Protein AF-A0A923NIW8-F1 (afdb_monomer_lite)

Sequence (112 aa):
MLTGETGAEGVELQKSNIAMIGPTGSGKTYIAQSMAKLFNSNGIAYCSFCGKASTEVKKLIAGPGVYICNECVALAQDIINEDLQQDALERTLTLKTPREIVDNLKLNSIKR

pLDDT: mean 75.16, std 18.27, range [29.98, 97.31]

Foldseek 3Di:
DDDDDDDDPDPPPDPDPDDDDDDPPPCPVVVVVVVVVVVVVPPWDAAPPPRDTCVRAPDWDDDDVHIHGPVRVVVVVVVVVVVVVVVVVVVVPPPDDPVRVVVVVVVVVVVD

Structure (mmCIF, N/CA/C/O backbone):
data_AF-A0A923NIW8-F1
#
_entry.id   AF-A0A923NIW8-F1
#
loop_
_atom_site.group_PDB
_atom_site.id
_atom_site.type_symbol
_atom_site.label_atom_id
_atom_site.label_alt_id
_atom_site.label_comp_id
_atom_site.label_asym_id
_atom_site.label_entity_id
_atom_site.label_seq_id
_atom_site.pdbx_PDB_ins_code
_atom_site.Cartn_x
_atom_site.Cartn_y
_atom_site.Cartn_z
_atom_site.occupancy
_atom_site.B_iso_or_equiv
_atom_site.auth_seq_id
_atom_site.auth_comp_id
_atom_site.auth_asym_id
_atom_site.auth_atom_id
_atom_site.pdbx_PDB_model_num
ATOM 1 N N . MET A 1 1 ? 31.095 -15.740 1.260 1.00 36.88 1 MET A N 1
ATOM 2 C CA . MET A 1 1 ? 30.958 -16.446 -0.035 1.00 36.88 1 MET A CA 1
ATOM 3 C C . MET A 1 1 ? 29.505 -16.884 -0.145 1.00 36.88 1 MET A C 1
ATOM 5 O O . MET A 1 1 ? 29.085 -17.570 0.772 1.00 36.88 1 MET A O 1
ATOM 9 N N . LEU A 1 2 ? 28.666 -16.517 -1.117 1.00 40.59 2 LEU A N 1
ATOM 10 C CA . LEU A 1 2 ? 28.680 -15.557 -2.250 1.00 40.59 2 LEU A CA 1
ATOM 11 C C . LEU A 1 2 ? 27.215 -15.030 -2.365 1.00 40.59 2 LEU A C 1
ATOM 13 O O . LEU A 1 2 ? 26.341 -15.645 -1.762 1.00 40.59 2 LEU A O 1
ATOM 17 N N . THR A 1 3 ? 26.809 -13.976 -3.078 1.00 37.16 3 THR A N 1
ATOM 18 C CA . THR A 1 3 ? 27.409 -12.940 -3.961 1.00 37.16 3 THR A CA 1
ATOM 19 C C . THR A 1 3 ? 27.036 -11.541 -3.391 1.00 37.16 3 THR A C 1
ATOM 21 O O . THR A 1 3 ? 26.492 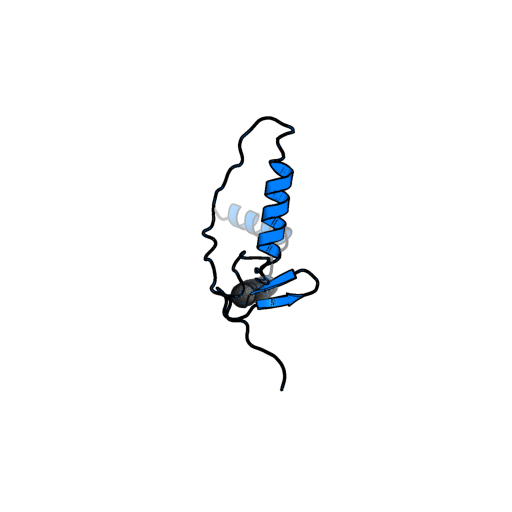-11.484 -2.293 1.00 37.16 3 THR A O 1
ATOM 24 N N . GLY A 1 4 ? 27.250 -10.366 -3.999 1.00 29.98 4 GLY A N 1
ATOM 25 C CA . GLY A 1 4 ? 27.984 -9.916 -5.194 1.00 29.98 4 GLY A CA 1
ATOM 26 C C . GLY A 1 4 ? 27.686 -8.427 -5.433 1.00 29.98 4 GLY A C 1
ATOM 27 O O . GLY A 1 4 ? 26.589 -7.968 -5.121 1.00 29.98 4 GLY A O 1
ATOM 28 N N . GLU A 1 5 ? 28.653 -7.666 -5.936 1.00 49.62 5 GLU A N 1
ATOM 29 C CA . GLU A 1 5 ? 28.509 -6.222 -6.145 1.00 49.62 5 GLU A CA 1
ATOM 30 C C . GLU A 1 5 ? 27.699 -5.908 -7.409 1.00 49.62 5 GLU A C 1
ATOM 32 O O . GLU A 1 5 ? 28.040 -6.367 -8.496 1.00 49.62 5 GLU A O 1
ATOM 37 N N . THR A 1 6 ? 26.706 -5.028 -7.291 1.00 34.25 6 THR A N 1
ATOM 38 C CA . THR A 1 6 ? 26.289 -4.154 -8.396 1.00 34.25 6 THR A CA 1
ATOM 39 C C . THR A 1 6 ? 26.011 -2.767 -7.843 1.00 34.25 6 THR A C 1
ATOM 41 O O . THR A 1 6 ? 24.895 -2.461 -7.423 1.00 34.25 6 THR A O 1
ATOM 44 N N . GLY A 1 7 ? 27.039 -1.919 -7.857 1.00 40.56 7 GLY A N 1
ATOM 45 C CA . GLY A 1 7 ? 26.817 -0.482 -7.893 1.00 40.56 7 GLY A CA 1
ATOM 46 C C . GLY A 1 7 ? 26.156 -0.143 -9.225 1.00 40.56 7 GLY A C 1
ATOM 47 O O . GLY A 1 7 ? 26.785 -0.260 -10.273 1.00 40.56 7 GLY A O 1
ATOM 48 N N . ALA A 1 8 ? 24.887 0.240 -9.181 1.00 34.00 8 ALA A N 1
ATOM 49 C CA . ALA A 1 8 ? 24.206 0.903 -10.279 1.00 34.00 8 ALA A CA 1
ATOM 50 C C . ALA A 1 8 ? 23.847 2.297 -9.773 1.00 34.00 8 ALA A C 1
ATOM 52 O O . ALA A 1 8 ? 23.115 2.421 -8.789 1.00 34.00 8 ALA A O 1
ATOM 53 N N . GLU A 1 9 ? 24.409 3.334 -10.395 1.00 35.19 9 GLU A N 1
ATOM 54 C CA . GLU A 1 9 ? 24.086 4.712 -10.038 1.00 35.19 9 GLU A CA 1
ATOM 55 C C . GLU A 1 9 ? 22.584 4.933 -10.217 1.00 35.19 9 GLU A C 1
ATOM 57 O O . GLU A 1 9 ? 22.029 4.762 -11.306 1.00 35.19 9 GLU A O 1
ATOM 62 N N . GLY A 1 10 ? 21.914 5.261 -9.114 1.00 36.75 10 GLY A N 1
ATOM 63 C CA . GLY A 1 10 ? 20.484 5.498 -9.116 1.00 36.75 10 GLY A CA 1
ATOM 64 C C . GLY A 1 10 ? 20.178 6.764 -9.899 1.00 36.75 10 GLY A C 1
ATOM 65 O O . GLY A 1 10 ? 20.340 7.864 -9.379 1.00 36.75 10 GLY A O 1
ATOM 66 N N . VAL A 1 11 ? 19.672 6.614 -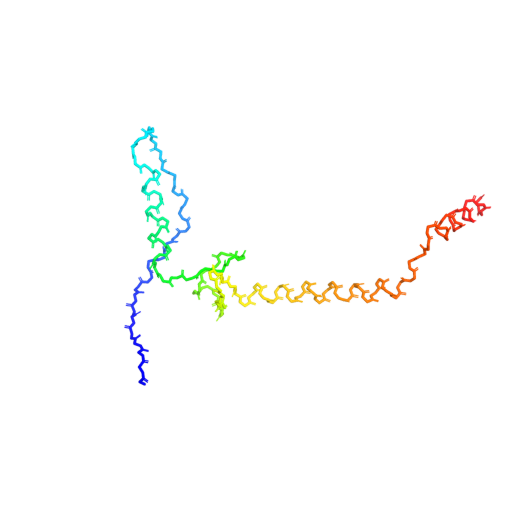11.124 1.00 42.88 11 VAL A N 1
ATOM 67 C CA . VAL A 1 11 ? 18.922 7.692 -11.767 1.00 42.88 11 VAL A CA 1
ATOM 68 C C . VAL A 1 11 ? 17.689 7.930 -10.901 1.00 42.88 11 VAL A C 1
ATOM 70 O O . VAL A 1 11 ? 16.738 7.145 -10.937 1.00 42.88 11 VAL A O 1
ATOM 73 N N . GLU A 1 12 ? 17.720 8.997 -10.101 1.00 47.38 12 GLU A N 1
ATOM 74 C CA . GLU A 1 12 ? 16.553 9.494 -9.379 1.00 47.38 12 GLU A CA 1
ATOM 75 C C . GLU A 1 12 ? 15.466 9.851 -10.392 1.00 47.38 12 GLU A C 1
ATOM 77 O O . GLU A 1 12 ? 15.421 10.939 -10.971 1.00 47.38 12 GLU A O 1
ATOM 82 N N . LEU A 1 13 ? 14.562 8.900 -10.602 1.00 50.28 13 LEU A N 1
ATOM 83 C CA . LEU A 1 13 ? 13.338 9.104 -11.346 1.00 50.28 13 LEU A CA 1
ATOM 84 C C . LEU A 1 13 ? 12.406 9.958 -10.491 1.00 50.28 13 LEU A C 1
ATOM 86 O O . LEU A 1 13 ? 11.526 9.462 -9.787 1.00 50.28 13 LEU A O 1
ATOM 90 N N . GLN A 1 14 ? 12.641 11.270 -10.575 1.00 48.34 14 GLN A N 1
ATOM 91 C CA . GLN A 1 14 ? 11.729 12.333 -10.167 1.00 48.34 14 GLN A CA 1
ATOM 92 C C . GLN A 1 14 ? 10.288 11.903 -10.468 1.00 48.34 14 GLN A C 1
ATOM 94 O O . GLN A 1 14 ? 10.022 11.403 -11.566 1.00 48.34 14 GLN A O 1
ATOM 99 N N . LYS A 1 15 ? 9.356 12.100 -9.522 1.00 59.59 15 LYS A N 1
ATOM 100 C CA . LYS A 1 15 ? 7.923 11.789 -9.698 1.00 59.59 15 LYS A CA 1
ATOM 101 C C . LYS A 1 15 ? 7.355 12.605 -10.864 1.00 59.59 15 LYS A C 1
ATOM 103 O O . LYS A 1 15 ? 6.888 13.728 -10.698 1.00 59.59 15 LYS A O 1
ATOM 108 N N . SER A 1 16 ? 7.461 12.043 -12.062 1.00 59.22 16 SER A N 1
ATOM 109 C CA . SER A 1 16 ? 7.311 12.779 -13.308 1.00 59.22 16 SER A CA 1
ATOM 110 C C . SER A 1 16 ? 5.868 12.695 -13.772 1.00 59.22 16 SER A C 1
ATOM 112 O O . SER A 1 16 ? 5.429 11.662 -14.275 1.00 59.22 16 SER A O 1
ATOM 114 N N . ASN A 1 17 ? 5.135 13.800 -13.631 1.00 64.75 17 ASN A N 1
ATOM 115 C CA . ASN A 1 17 ? 3.762 13.936 -14.121 1.00 64.75 17 ASN A CA 1
ATOM 116 C C . ASN A 1 17 ? 3.738 14.080 -15.658 1.00 64.75 17 ASN A C 1
ATOM 118 O O . ASN A 1 17 ? 3.382 15.125 -16.200 1.00 64.75 17 ASN A O 1
ATOM 122 N N . ILE A 1 18 ? 4.169 13.035 -16.369 1.00 77.06 18 ILE A N 1
ATOM 123 C CA . ILE A 1 18 ? 4.268 12.997 -17.831 1.00 77.06 18 ILE A CA 1
ATOM 124 C C . ILE A 1 18 ? 2.917 12.588 -18.424 1.00 77.06 18 ILE A C 1
ATOM 126 O O . ILE A 1 18 ? 2.487 11.441 -18.301 1.00 77.06 18 ILE A O 1
ATOM 130 N N . ALA A 1 19 ? 2.268 13.517 -19.126 1.00 80.12 19 ALA A N 1
ATOM 131 C CA . ALA A 1 19 ? 1.068 13.247 -19.912 1.00 80.12 19 ALA A CA 1
ATOM 132 C C . ALA A 1 19 ? 1.430 12.991 -21.386 1.00 80.12 19 ALA A C 1
ATOM 134 O O . ALA A 1 19 ? 1.997 13.854 -22.053 1.00 80.12 19 ALA A O 1
ATOM 135 N N . MET A 1 20 ? 1.067 11.822 -21.925 1.00 84.19 20 MET A N 1
ATOM 136 C CA . MET A 1 20 ? 1.217 11.531 -23.357 1.00 84.19 20 MET A CA 1
ATOM 137 C C . MET A 1 20 ? -0.025 11.994 -24.129 1.00 84.19 20 MET A C 1
ATOM 139 O O . MET A 1 20 ? -1.097 11.403 -23.999 1.00 84.19 20 MET A O 1
ATOM 143 N N . ILE A 1 21 ? 0.124 13.012 -24.980 1.00 91.69 21 ILE A N 1
ATOM 144 C CA . ILE A 1 21 ? -0.967 13.612 -25.768 1.00 91.69 21 ILE A CA 1
ATOM 145 C C . ILE A 1 21 ? -0.827 13.228 -27.251 1.00 91.69 21 ILE A C 1
ATOM 147 O O . ILE A 1 21 ? 0.280 13.140 -27.773 1.00 91.69 21 ILE A O 1
ATOM 151 N N . GLY A 1 22 ? -1.944 12.960 -27.940 1.00 90.75 22 GLY A N 1
ATOM 152 C CA . GLY A 1 22 ? -1.970 12.686 -29.386 1.00 90.75 22 GLY A CA 1
ATOM 153 C C . GLY A 1 22 ? -3.194 11.879 -29.854 1.00 90.75 22 GLY A C 1
ATOM 154 O O . GLY A 1 22 ? -3.914 11.328 -29.017 1.00 90.75 22 GLY A O 1
ATOM 155 N N . PRO A 1 23 ? -3.418 11.739 -31.173 1.00 93.50 23 PRO A N 1
ATOM 156 C CA . PRO A 1 23 ? -4.573 11.028 -31.738 1.00 93.50 23 PRO A CA 1
ATOM 157 C C . PRO A 1 23 ? -4.583 9.534 -31.378 1.00 93.50 23 PRO A C 1
ATOM 159 O O . PRO A 1 23 ? -3.545 8.944 -31.066 1.00 93.50 23 PRO A O 1
ATOM 162 N N . THR A 1 24 ? -5.752 8.894 -31.387 1.00 89.69 24 THR A N 1
ATOM 163 C CA . THR A 1 24 ? -5.875 7.444 -31.148 1.00 89.69 24 THR A CA 1
ATOM 164 C C . THR A 1 24 ? -5.056 6.639 -32.169 1.00 89.69 24 THR A C 1
ATOM 166 O O . THR A 1 24 ? -4.793 7.092 -33.278 1.00 89.69 24 THR A O 1
ATOM 169 N N . GLY A 1 25 ? -4.556 5.466 -31.768 1.00 90.19 25 GLY A N 1
ATOM 170 C CA . GLY A 1 25 ? -3.675 4.632 -32.602 1.00 90.19 25 GLY A CA 1
ATOM 171 C C . GLY A 1 25 ? -2.181 4.999 -32.581 1.00 90.19 25 GLY A C 1
ATOM 172 O O . GLY A 1 25 ? -1.358 4.143 -32.885 1.00 90.19 25 GLY A O 1
ATOM 173 N N . SER A 1 26 ? -1.783 6.196 -32.126 1.00 89.50 26 SER A N 1
ATOM 174 C CA . SER A 1 26 ? -0.372 6.651 -32.127 1.00 89.50 26 SER A CA 1
ATOM 175 C C . SER A 1 26 ? 0.552 5.998 -31.067 1.00 89.50 26 SER A C 1
ATOM 177 O O . SER A 1 26 ? 1.470 6.640 -30.559 1.00 89.50 26 SER A O 1
ATOM 179 N N . GLY A 1 27 ? 0.274 4.767 -30.627 1.00 90.31 27 GLY A N 1
ATOM 180 C CA . GLY A 1 27 ? 1.132 3.999 -29.707 1.00 90.31 27 GLY A CA 1
ATOM 181 C C . GLY A 1 27 ? 1.227 4.474 -28.244 1.00 90.31 27 GLY A C 1
ATOM 182 O O . GLY A 1 27 ? 1.812 3.765 -27.434 1.00 90.31 27 GLY A O 1
ATOM 183 N N . LYS A 1 28 ? 0.637 5.613 -27.854 1.00 93.50 28 LYS A N 1
ATOM 184 C CA . LYS A 1 28 ? 0.777 6.200 -26.494 1.00 93.50 28 LYS A CA 1
ATOM 185 C C . LYS A 1 28 ? 0.513 5.217 -25.349 1.00 93.50 28 LYS A C 1
ATOM 187 O O . LYS A 1 28 ? 1.322 5.116 -24.437 1.00 93.50 28 LYS A O 1
ATOM 192 N N . THR A 1 29 ? -0.575 4.448 -25.422 1.00 85.62 29 THR A N 1
ATOM 193 C CA . THR A 1 29 ? -0.912 3.429 -24.413 1.00 85.62 29 THR A CA 1
ATOM 194 C C . THR A 1 29 ? 0.158 2.338 -24.316 1.00 85.62 29 THR A C 1
ATOM 196 O O . THR A 1 29 ? 0.488 1.900 -23.218 1.00 85.62 29 THR A O 1
ATOM 199 N N . TYR A 1 30 ? 0.740 1.940 -25.452 1.00 90.19 30 TYR A N 1
ATOM 200 C CA . TYR A 1 30 ? 1.816 0.952 -25.507 1.00 90.19 30 TYR A CA 1
ATOM 201 C C . TYR A 1 30 ? 3.102 1.497 -24.871 1.00 90.19 30 TYR A C 1
ATOM 203 O O . TYR A 1 30 ? 3.682 0.831 -24.022 1.00 90.19 30 TYR A O 1
ATOM 211 N N . ILE A 1 31 ? 3.497 2.738 -25.187 1.00 87.94 31 ILE A N 1
ATOM 212 C CA . ILE A 1 31 ? 4.671 3.380 -24.569 1.00 87.94 31 ILE A CA 1
ATOM 213 C C . ILE A 1 31 ? 4.470 3.568 -23.059 1.00 87.94 31 ILE A C 1
ATOM 215 O O . ILE A 1 31 ? 5.374 3.249 -22.292 1.00 87.94 31 ILE A O 1
ATOM 219 N N . ALA A 1 32 ? 3.287 4.001 -22.609 1.00 83.38 32 ALA A N 1
ATOM 220 C CA . ALA A 1 32 ? 2.972 4.122 -21.184 1.00 83.38 32 ALA A CA 1
ATOM 221 C C . ALA A 1 32 ? 3.064 2.769 -20.453 1.00 83.38 32 ALA A C 1
ATOM 223 O O . ALA A 1 32 ? 3.670 2.679 -19.385 1.00 83.38 32 ALA A O 1
ATOM 224 N N . GLN A 1 33 ? 2.533 1.696 -21.048 1.00 80.50 33 GLN A N 1
ATOM 225 C CA . GLN A 1 33 ? 2.615 0.350 -20.479 1.00 80.50 33 GLN A CA 1
ATOM 226 C C . GLN A 1 33 ? 4.050 -0.211 -20.495 1.00 80.50 33 GLN A C 1
ATOM 228 O O . GLN A 1 33 ? 4.451 -0.896 -19.554 1.00 80.50 33 GLN A O 1
ATOM 233 N N . SER A 1 34 ? 4.842 0.092 -21.527 1.00 80.75 34 SER A N 1
ATOM 234 C CA . SER A 1 34 ? 6.263 -0.265 -21.597 1.00 80.75 34 SER A CA 1
ATOM 235 C C . SER A 1 34 ? 7.094 0.486 -20.558 1.00 80.75 34 SER A C 1
ATOM 237 O O . SER A 1 34 ? 7.894 -0.140 -19.870 1.00 80.75 34 SER A O 1
ATOM 239 N N . MET A 1 35 ? 6.866 1.790 -20.373 1.00 72.62 35 MET A N 1
ATOM 240 C CA . MET A 1 35 ? 7.499 2.577 -19.310 1.00 72.62 35 MET A CA 1
ATOM 241 C C . MET A 1 35 ? 7.142 2.041 -17.920 1.00 72.62 35 MET A C 1
ATOM 243 O O . MET A 1 35 ? 8.039 1.827 -17.112 1.00 72.62 35 MET A O 1
ATOM 247 N N . ALA A 1 36 ? 5.868 1.728 -17.657 1.00 70.25 36 ALA A N 1
ATOM 248 C CA . ALA A 1 36 ? 5.450 1.130 -16.386 1.00 70.25 36 ALA A CA 1
ATOM 249 C C . ALA A 1 36 ? 6.168 -0.204 -16.095 1.00 70.25 36 ALA A C 1
ATOM 251 O O . ALA A 1 36 ? 6.594 -0.446 -14.966 1.00 70.25 36 ALA A O 1
ATOM 252 N N . LYS A 1 37 ? 6.366 -1.050 -17.118 1.00 66.94 37 LYS A N 1
ATOM 253 C CA . LYS A 1 37 ? 7.159 -2.286 -16.998 1.00 66.94 37 LYS A CA 1
ATOM 254 C C . LYS A 1 37 ? 8.638 -2.005 -16.740 1.00 66.94 37 LYS A C 1
ATOM 256 O O . LYS A 1 37 ? 9.217 -2.678 -15.896 1.00 66.94 37 LYS A O 1
ATOM 261 N N . LEU A 1 38 ? 9.231 -1.023 -17.423 1.00 69.12 38 LEU A N 1
ATOM 262 C CA . LEU A 1 38 ? 10.631 -0.635 -17.222 1.00 69.12 38 LEU A CA 1
ATOM 263 C C . LEU A 1 38 ? 10.869 -0.123 -15.795 1.00 69.12 38 LEU A C 1
ATOM 265 O O . LEU A 1 38 ? 11.778 -0.606 -15.125 1.00 69.12 38 LEU A O 1
ATOM 269 N N . PHE A 1 39 ? 10.003 0.753 -15.279 1.00 62.84 39 PHE A N 1
ATOM 270 C CA . PHE A 1 39 ? 10.097 1.235 -13.898 1.00 62.84 39 PHE A CA 1
ATOM 271 C C . PHE A 1 39 ? 9.961 0.110 -12.866 1.00 62.84 39 PHE A C 1
ATOM 273 O O . PHE A 1 39 ? 10.728 0.073 -11.908 1.00 62.84 39 PHE A O 1
ATOM 280 N N . ASN A 1 40 ? 9.075 -0.861 -13.104 1.00 58.62 40 ASN A N 1
ATOM 281 C CA . ASN A 1 40 ? 8.948 -2.044 -12.251 1.00 58.62 40 ASN A CA 1
ATOM 282 C C . ASN A 1 40 ? 10.089 -3.073 -12.442 1.00 58.62 40 ASN A C 1
ATOM 284 O O . ASN A 1 40 ? 10.233 -3.985 -11.634 1.00 58.62 40 ASN A O 1
ATOM 288 N N . SER A 1 41 ? 10.898 -2.953 -13.504 1.00 55.19 41 SER A N 1
ATOM 289 C CA . SER A 1 41 ? 12.022 -3.860 -13.800 1.00 55.19 41 SER A CA 1
ATOM 290 C C . SER A 1 41 ? 13.357 -3.433 -13.186 1.00 55.19 41 SER A C 1
ATOM 292 O O . SER A 1 41 ? 14.282 -4.238 -13.138 1.00 55.19 41 SER A O 1
ATOM 294 N N . ASN A 1 42 ? 13.451 -2.214 -12.642 1.00 59.41 42 ASN A N 1
ATOM 295 C CA . ASN A 1 42 ? 14.673 -1.664 -12.038 1.00 59.41 42 ASN A CA 1
ATOM 296 C C . ASN A 1 42 ? 15.069 -2.319 -10.692 1.00 59.41 42 ASN A C 1
ATOM 298 O O . ASN A 1 42 ? 15.901 -1.781 -9.969 1.00 59.41 42 ASN A O 1
ATOM 302 N N . GLY A 1 43 ? 14.450 -3.439 -10.302 1.00 68.56 43 GLY A N 1
ATOM 303 C CA . GLY A 1 43 ? 14.731 -4.168 -9.054 1.00 68.56 43 GLY A CA 1
ATOM 304 C C . GLY A 1 43 ? 14.287 -3.466 -7.761 1.00 68.56 43 GLY A C 1
ATOM 305 O O . GLY A 1 43 ? 14.345 -4.063 -6.688 1.00 68.56 43 GLY A O 1
ATOM 306 N N . ILE A 1 44 ? 13.811 -2.222 -7.846 1.00 76.75 44 ILE A N 1
ATOM 307 C CA . ILE A 1 44 ? 13.321 -1.445 -6.708 1.00 76.75 44 ILE A CA 1
ATOM 308 C C . ILE A 1 44 ? 11.903 -1.909 -6.363 1.00 76.75 44 ILE A C 1
ATOM 310 O O . ILE A 1 44 ? 10.949 -1.633 -7.087 1.00 76.75 44 ILE A O 1
ATOM 314 N N . ALA A 1 45 ? 11.758 -2.598 -5.232 1.00 82.00 45 ALA A N 1
ATOM 315 C CA . ALA A 1 45 ? 10.452 -2.899 -4.657 1.00 82.00 45 ALA A CA 1
ATOM 316 C C . ALA A 1 45 ? 9.875 -1.666 -3.935 1.00 82.00 45 ALA A C 1
ATOM 318 O O . ALA A 1 45 ? 10.605 -0.922 -3.273 1.00 82.00 45 ALA A O 1
ATOM 319 N N . TYR A 1 46 ? 8.558 -1.481 -4.035 1.00 87.25 46 TYR A N 1
ATOM 320 C CA . TYR A 1 46 ? 7.817 -0.374 -3.424 1.00 87.25 46 TYR A CA 1
ATOM 321 C C . TYR A 1 46 ? 6.815 -0.900 -2.396 1.00 87.25 46 TYR A C 1
ATOM 323 O O . TYR A 1 46 ? 6.152 -1.909 -2.631 1.00 87.25 46 TYR A O 1
ATOM 331 N N . CYS A 1 47 ? 6.662 -0.202 -1.270 1.00 91.31 47 CYS A N 1
ATOM 332 C CA . CYS A 1 47 ? 5.635 -0.511 -0.278 1.00 91.31 47 CYS A CA 1
ATOM 333 C C . CYS A 1 47 ? 4.232 -0.324 -0.878 1.00 91.31 47 CYS A C 1
ATOM 335 O O . CYS A 1 47 ? 3.878 0.777 -1.297 1.00 91.31 47 CYS A O 1
ATOM 337 N N . SER A 1 48 ? 3.404 -1.370 -0.849 1.00 91.69 48 SER A N 1
ATOM 338 C CA . SER A 1 48 ? 2.044 -1.377 -1.403 1.00 91.69 48 SER A CA 1
ATOM 339 C C . SER A 1 48 ? 1.066 -0.437 -0.678 1.00 91.69 48 SER A C 1
ATOM 341 O O . SER A 1 48 ? -0.018 -0.188 -1.194 1.00 91.69 48 SER A O 1
ATOM 343 N N . PHE A 1 49 ? 1.441 0.091 0.494 1.00 94.12 49 PHE A N 1
ATOM 344 C CA . PHE A 1 49 ? 0.603 0.966 1.324 1.00 94.12 49 PHE A CA 1
ATOM 345 C C . PHE A 1 49 ? 0.968 2.451 1.193 1.00 94.12 49 PHE A C 1
ATOM 347 O O . PHE A 1 49 ? 0.087 3.283 1.007 1.00 94.12 49 PHE A O 1
ATOM 354 N N . CYS A 1 50 ? 2.258 2.802 1.277 1.00 93.44 50 CYS A N 1
ATOM 355 C CA . CYS A 1 50 ? 2.718 4.200 1.225 1.00 93.44 50 CYS A CA 1
ATOM 356 C C . CYS A 1 50 ? 3.438 4.590 -0.077 1.00 93.44 50 CYS A C 1
ATOM 358 O O . CYS A 1 50 ? 3.795 5.753 -0.249 1.00 93.44 50 CYS A O 1
ATOM 360 N N . GLY A 1 51 ? 3.692 3.640 -0.982 1.00 86.75 51 GLY A N 1
ATOM 361 C CA . GLY A 1 51 ? 4.360 3.882 -2.264 1.00 86.75 51 GLY A CA 1
ATOM 362 C C . GLY A 1 51 ? 5.853 4.223 -2.181 1.00 86.75 51 GLY A C 1
ATOM 363 O O . GLY A 1 51 ? 6.453 4.489 -3.218 1.00 86.75 51 GLY A O 1
ATOM 364 N N . LYS A 1 52 ? 6.462 4.219 -0.986 1.00 86.38 52 LYS A N 1
ATOM 365 C CA . LYS A 1 52 ? 7.908 4.435 -0.801 1.00 86.38 52 LYS A CA 1
ATOM 366 C C . LYS A 1 52 ? 8.728 3.279 -1.380 1.00 86.38 52 LYS A C 1
ATOM 368 O O . LYS A 1 52 ? 8.360 2.113 -1.208 1.00 86.38 52 LYS A O 1
ATOM 373 N N . ALA A 1 53 ? 9.853 3.599 -2.008 1.00 86.88 53 ALA A N 1
ATOM 374 C CA . ALA A 1 53 ? 10.849 2.648 -2.490 1.00 86.88 53 ALA A CA 1
ATOM 375 C C . ALA A 1 53 ? 11.601 1.961 -1.337 1.00 86.88 53 ALA A C 1
ATOM 377 O O . ALA A 1 53 ? 11.736 2.513 -0.244 1.00 86.88 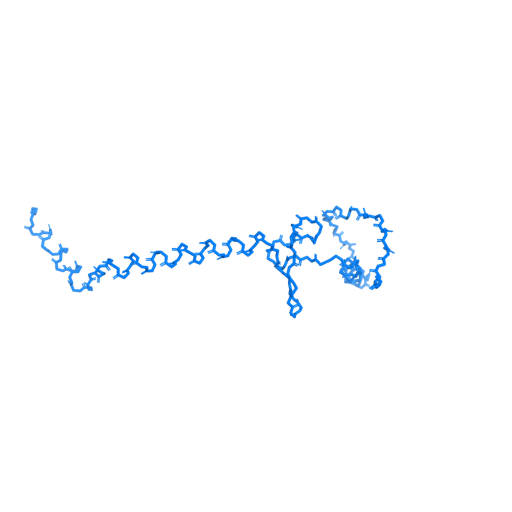53 ALA A O 1
ATOM 378 N N . SER A 1 54 ? 12.184 0.788 -1.602 1.00 84.50 54 SER A N 1
ATOM 379 C CA . SER A 1 54 ? 13.035 0.063 -0.643 1.00 84.50 54 SER A CA 1
ATOM 380 C C . SER A 1 54 ? 14.275 0.843 -0.171 1.00 84.50 54 SER A C 1
ATOM 382 O O . SER A 1 54 ? 14.887 0.442 0.814 1.00 84.50 54 SER A O 1
ATOM 384 N N . THR A 1 55 ? 14.661 1.919 -0.861 1.00 85.06 55 THR A N 1
ATOM 385 C CA . THR A 1 55 ? 15.754 2.834 -0.483 1.00 85.06 55 THR A CA 1
ATOM 386 C C . THR A 1 55 ? 15.309 3.939 0.480 1.00 85.06 55 THR A C 1
ATOM 388 O O . THR A 1 55 ? 16.125 4.451 1.240 1.00 85.06 55 THR A O 1
ATOM 391 N N . GLU A 1 56 ? 14.022 4.298 0.479 1.00 87.44 56 GLU A N 1
ATOM 392 C CA . GLU A 1 56 ? 13.439 5.351 1.325 1.00 87.44 56 GLU A CA 1
ATOM 393 C C . GLU A 1 56 ? 13.016 4.840 2.715 1.00 87.44 56 GLU A C 1
ATOM 395 O O . GLU A 1 56 ? 12.630 5.630 3.578 1.00 87.44 56 GLU A O 1
ATOM 400 N N 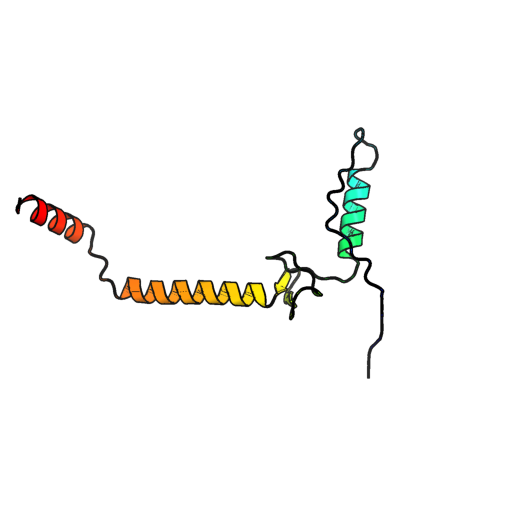. VAL A 1 57 ? 13.038 3.521 2.938 1.00 89.00 57 VAL A N 1
ATOM 401 C CA . VAL A 1 57 ? 12.553 2.870 4.166 1.00 89.00 57 VAL A CA 1
ATOM 402 C C . VAL A 1 57 ? 13.644 2.027 4.815 1.00 89.00 57 VAL A C 1
ATOM 404 O O . VAL A 1 57 ? 14.424 1.365 4.138 1.00 89.00 57 VAL A O 1
ATOM 407 N N . LYS A 1 58 ? 13.684 1.998 6.153 1.00 89.81 58 LYS A N 1
ATOM 408 C CA . LYS A 1 58 ? 14.720 1.256 6.898 1.00 89.81 58 LYS A CA 1
ATOM 409 C C . LYS A 1 58 ? 14.628 -0.258 6.695 1.00 89.81 58 LYS A C 1
ATOM 411 O O . LYS A 1 58 ? 15.651 -0.936 6.741 1.00 89.81 58 LYS A O 1
ATOM 416 N N . LYS A 1 59 ? 13.414 -0.796 6.533 1.00 89.00 59 LYS A N 1
ATOM 417 C CA . LYS A 1 59 ? 13.152 -2.197 6.173 1.00 89.00 59 LYS A CA 1
ATOM 418 C C . LYS A 1 59 ? 11.900 -2.297 5.303 1.00 89.00 59 LYS A C 1
ATOM 420 O O . LYS A 1 59 ? 10.879 -1.678 5.609 1.00 89.00 59 LYS A O 1
ATOM 425 N N . LEU A 1 60 ? 11.969 -3.149 4.284 1.00 91.88 60 LEU A N 1
ATOM 426 C CA . LEU A 1 60 ? 10.839 -3.584 3.468 1.00 91.88 60 LEU A CA 1
ATOM 427 C C . LEU A 1 60 ? 10.674 -5.103 3.630 1.00 91.88 60 LEU A C 1
ATOM 429 O O . LEU A 1 60 ? 11.651 -5.847 3.567 1.00 91.88 60 LEU A O 1
ATOM 433 N N . ILE A 1 61 ? 9.449 -5.553 3.879 1.00 92.69 61 ILE A N 1
ATOM 434 C CA . ILE A 1 61 ? 9.080 -6.955 4.090 1.00 92.69 61 ILE A CA 1
ATOM 435 C C . ILE A 1 61 ? 8.382 -7.443 2.820 1.00 92.69 61 ILE A C 1
ATOM 437 O O . ILE A 1 61 ? 7.452 -6.791 2.343 1.00 92.69 61 ILE A O 1
ATOM 441 N N . ALA A 1 62 ? 8.832 -8.574 2.279 1.00 90.25 62 ALA A N 1
ATOM 442 C CA . ALA A 1 62 ? 8.269 -9.187 1.081 1.00 90.25 62 ALA A CA 1
ATOM 443 C C . ALA A 1 62 ? 7.250 -10.280 1.438 1.00 90.25 62 ALA A C 1
ATOM 445 O O . ALA A 1 62 ? 7.532 -11.158 2.253 1.00 90.25 62 ALA A O 1
ATOM 446 N N . GLY A 1 63 ? 6.089 -10.240 0.790 1.00 85.25 63 GLY A N 1
ATOM 447 C CA . GLY A 1 63 ? 5.102 -11.315 0.741 1.00 85.25 63 GLY A CA 1
ATOM 448 C C . GLY A 1 63 ? 4.887 -11.805 -0.699 1.00 85.25 63 GLY A C 1
ATOM 449 O O . GLY A 1 63 ? 5.558 -11.337 -1.622 1.00 85.25 63 GLY A O 1
ATOM 450 N N . PRO A 1 64 ? 3.947 -12.737 -0.934 1.00 87.62 64 PRO A N 1
ATOM 451 C CA . PRO A 1 64 ? 3.633 -13.226 -2.276 1.00 87.62 64 PRO A CA 1
ATOM 452 C C . PRO A 1 64 ? 2.991 -12.117 -3.130 1.00 87.62 64 PRO A C 1
ATOM 454 O O . PRO A 1 64 ? 1.786 -11.890 -3.076 1.00 87.62 64 PRO A O 1
ATOM 457 N N . GLY A 1 65 ? 3.812 -11.409 -3.912 1.00 83.25 65 GLY A N 1
ATOM 458 C CA . GLY A 1 65 ? 3.378 -10.328 -4.808 1.00 83.25 65 GLY A CA 1
ATOM 459 C C . GLY A 1 65 ? 3.050 -8.992 -4.127 1.00 83.25 65 GLY A C 1
ATOM 460 O O . GLY A 1 65 ? 2.526 -8.098 -4.785 1.00 83.25 65 GLY A O 1
ATOM 461 N N . VAL A 1 66 ? 3.354 -8.839 -2.834 1.00 88.56 66 VAL A N 1
ATOM 462 C CA . VAL A 1 66 ? 3.060 -7.636 -2.032 1.00 88.56 66 VAL A CA 1
ATOM 463 C C . VAL A 1 66 ? 4.251 -7.259 -1.155 1.00 88.56 66 VAL A C 1
ATOM 465 O O . VAL A 1 66 ? 5.023 -8.131 -0.755 1.00 88.56 66 VAL A O 1
ATOM 468 N N . TYR A 1 67 ? 4.390 -5.975 -0.819 1.00 92.12 67 TYR A N 1
ATOM 469 C CA . TYR A 1 67 ? 5.483 -5.483 0.025 1.00 92.12 67 TYR A CA 1
ATOM 470 C C . TYR A 1 67 ? 4.980 -4.456 1.043 1.00 92.12 67 TYR A C 1
ATOM 472 O O . TYR A 1 67 ? 4.158 -3.601 0.716 1.00 92.12 67 TYR A O 1
ATOM 480 N N . ILE A 1 68 ? 5.505 -4.490 2.268 1.00 94.50 68 ILE A N 1
ATOM 481 C CA . ILE A 1 68 ? 5.146 -3.543 3.336 1.00 94.50 68 ILE A CA 1
ATOM 482 C C . ILE A 1 68 ? 6.396 -3.040 4.065 1.00 94.50 68 ILE A C 1
ATOM 484 O O . ILE A 1 68 ? 7.310 -3.812 4.349 1.00 94.50 68 ILE A O 1
ATOM 488 N N . CYS A 1 69 ? 6.476 -1.738 4.345 1.00 95.94 69 CYS A N 1
ATOM 489 C CA . CYS A 1 69 ? 7.614 -1.155 5.058 1.00 95.94 69 CYS A CA 1
ATOM 490 C C . CYS A 1 69 ? 7.402 -1.109 6.575 1.00 95.94 69 CYS A C 1
ATOM 492 O O . CYS A 1 69 ? 6.274 -1.146 7.067 1.00 95.94 69 CYS A O 1
ATOM 494 N N . ASN A 1 70 ? 8.499 -0.969 7.323 1.00 94.25 70 ASN A N 1
ATOM 495 C CA . ASN A 1 70 ? 8.471 -0.908 8.787 1.00 94.25 70 ASN A CA 1
ATOM 496 C C . ASN A 1 70 ? 7.588 0.219 9.357 1.00 94.25 70 ASN A C 1
ATOM 498 O O . ASN A 1 70 ? 7.049 0.058 10.444 1.00 94.25 70 ASN A O 1
ATOM 502 N N . GLU A 1 71 ? 7.446 1.345 8.653 1.00 96.38 71 GLU A N 1
ATOM 503 C CA . GLU A 1 71 ? 6.593 2.462 9.088 1.00 96.38 71 GLU A CA 1
ATOM 504 C C . GLU A 1 71 ? 5.106 2.100 8.992 1.00 96.38 71 GLU A C 1
ATOM 506 O O . GLU A 1 71 ? 4.352 2.354 9.924 1.00 96.38 71 GLU A O 1
ATOM 511 N N . CYS A 1 72 ? 4.690 1.444 7.903 1.00 97.31 72 CYS A N 1
ATOM 512 C CA . CYS A 1 72 ? 3.312 0.982 7.740 1.00 97.31 72 CYS A CA 1
ATOM 513 C C . CYS A 1 72 ? 2.960 -0.149 8.716 1.00 97.31 72 CYS A C 1
ATOM 515 O O . CYS A 1 72 ? 1.828 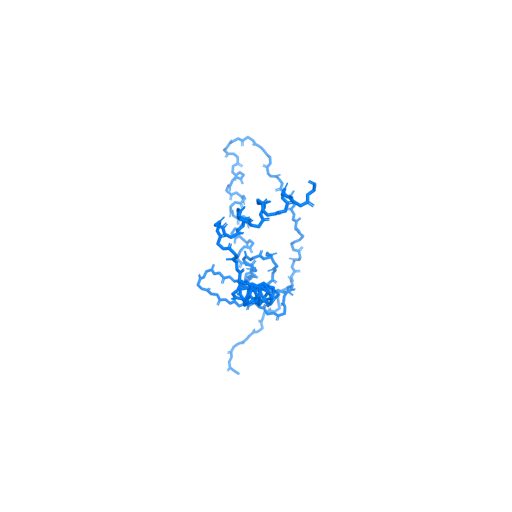-0.199 9.182 1.00 97.31 72 CYS A O 1
ATOM 517 N N . VAL A 1 73 ? 3.916 -1.025 9.056 1.00 96.25 73 VAL A N 1
ATOM 518 C CA . VAL A 1 73 ? 3.715 -2.041 10.107 1.00 96.25 73 VAL A CA 1
ATOM 519 C C . VAL A 1 73 ? 3.544 -1.391 11.482 1.00 96.25 73 VAL A C 1
ATOM 521 O O . VAL A 1 73 ? 2.652 -1.797 12.218 1.00 96.25 73 VAL A O 1
ATOM 524 N N . ALA A 1 74 ? 4.358 -0.384 11.820 1.00 96.00 74 ALA A N 1
ATOM 525 C CA . ALA A 1 74 ? 4.228 0.338 13.087 1.00 96.00 74 ALA A CA 1
ATOM 526 C C . ALA A 1 74 ? 2.862 1.033 13.196 1.00 96.00 74 ALA A C 1
ATOM 528 O O . ALA A 1 74 ? 2.120 0.758 14.130 1.00 96.00 74 ALA A O 1
ATOM 529 N N . LEU A 1 75 ? 2.477 1.812 12.178 1.00 96.06 75 LEU A N 1
ATOM 530 C CA . LEU A 1 75 ? 1.181 2.493 12.147 1.00 96.06 75 LEU A CA 1
ATOM 531 C C . LEU A 1 75 ? -0.002 1.514 12.249 1.00 96.06 75 LEU A C 1
ATOM 533 O O . LEU A 1 75 ? -0.962 1.782 12.964 1.00 96.06 75 LEU A O 1
ATOM 537 N N . ALA A 1 76 ? 0.063 0.369 11.561 1.00 96.25 76 ALA A N 1
ATOM 538 C CA . ALA A 1 76 ? -0.969 -0.660 11.670 1.00 96.25 76 ALA A CA 1
ATOM 539 C C . ALA A 1 76 ? -1.041 -1.262 13.085 1.00 96.25 76 ALA A C 1
ATOM 541 O O . ALA A 1 76 ? -2.134 -1.521 13.580 1.00 96.25 76 ALA A O 1
ATOM 542 N N . GLN A 1 77 ? 0.104 -1.462 13.745 1.00 96.06 77 GLN A N 1
ATOM 543 C CA . GLN A 1 77 ? 0.154 -1.952 15.122 1.00 96.06 77 GLN A CA 1
ATOM 544 C C . GLN A 1 77 ? -0.413 -0.933 16.116 1.00 96.06 77 GLN A C 1
ATOM 546 O O . GLN A 1 77 ? -1.118 -1.335 17.039 1.00 96.06 77 GLN A O 1
ATOM 551 N N . ASP A 1 78 ? -0.134 0.358 15.925 1.00 96.56 78 ASP A N 1
ATOM 552 C CA . ASP A 1 78 ? -0.643 1.434 16.780 1.00 96.56 78 ASP A CA 1
ATOM 553 C C . ASP A 1 78 ? -2.177 1.513 16.700 1.00 96.56 78 ASP A C 1
ATOM 555 O O . ASP A 1 78 ? -2.838 1.445 17.733 1.00 96.56 78 ASP A O 1
ATOM 559 N N . ILE A 1 79 ? -2.747 1.493 15.485 1.00 96.06 79 ILE A N 1
ATOM 560 C CA . ILE A 1 79 ? -4.206 1.446 15.261 1.00 96.06 79 ILE A CA 1
ATOM 561 C C . ILE A 1 79 ? -4.835 0.221 15.949 1.00 96.06 79 ILE A C 1
ATOM 563 O O . ILE A 1 79 ? -5.808 0.356 16.684 1.00 96.06 79 ILE A O 1
ATOM 567 N N . ILE A 1 80 ? -4.250 -0.973 15.782 1.00 94.88 80 ILE A N 1
ATOM 568 C CA . ILE A 1 80 ? -4.748 -2.202 16.428 1.00 94.88 80 ILE A CA 1
ATOM 569 C C . ILE A 1 80 ? -4.690 -2.098 17.962 1.00 94.88 80 ILE A C 1
ATOM 571 O O . ILE A 1 80 ? -5.571 -2.610 18.651 1.00 94.88 80 ILE A O 1
ATOM 575 N N . ASN A 1 81 ? -3.658 -1.457 18.517 1.00 94.12 81 ASN A N 1
ATOM 576 C CA . ASN A 1 81 ? -3.525 -1.272 19.961 1.00 94.12 81 ASN A CA 1
ATOM 577 C C . ASN A 1 81 ? -4.566 -0.284 20.511 1.00 94.12 81 ASN A C 1
ATOM 579 O O . ASN A 1 81 ? -5.100 -0.523 21.595 1.00 94.12 81 ASN A O 1
ATOM 583 N N . GLU A 1 82 ? -4.849 0.800 19.784 1.00 90.69 82 GLU A N 1
ATOM 584 C CA . GLU A 1 82 ? -5.897 1.771 20.124 1.00 90.69 82 GLU A CA 1
ATOM 585 C C . GLU A 1 82 ? -7.282 1.109 20.096 1.00 90.69 82 GLU A C 1
ATOM 587 O O . GLU A 1 82 ? -7.996 1.161 21.101 1.00 90.69 82 GLU A O 1
ATOM 592 N N . ASP A 1 83 ? -7.604 0.376 19.024 1.00 90.00 83 ASP A N 1
ATOM 593 C CA . ASP A 1 83 ? -8.852 -0.387 18.899 1.00 90.00 83 ASP A CA 1
ATOM 594 C C . ASP A 1 83 ? -9.016 -1.390 20.055 1.00 90.00 83 ASP A C 1
ATOM 596 O O . ASP A 1 83 ? -10.068 -1.436 20.688 1.00 90.00 83 ASP A O 1
ATOM 600 N N . LEU A 1 84 ? -7.971 -2.155 20.407 1.00 82.69 84 LEU A N 1
ATOM 601 C CA . LEU A 1 84 ? -8.012 -3.120 21.519 1.00 82.69 84 LEU A CA 1
ATOM 602 C C . LEU A 1 84 ? -8.206 -2.461 22.895 1.00 82.69 84 LEU A C 1
ATOM 604 O O . LEU A 1 84 ? -8.854 -3.045 23.771 1.00 82.69 84 LEU A O 1
ATOM 608 N N . GLN A 1 85 ? -7.649 -1.267 23.112 1.00 78.62 85 GLN A N 1
ATOM 609 C CA . GLN A 1 85 ? -7.878 -0.504 24.342 1.00 78.62 85 GLN A CA 1
ATOM 610 C C . GLN A 1 85 ? -9.300 0.055 24.395 1.00 78.62 85 GLN A C 1
ATOM 612 O O . GLN A 1 85 ? -9.930 0.016 25.456 1.00 78.62 85 GLN A O 1
ATOM 617 N N . GLN A 1 86 ? -9.829 0.518 23.262 1.00 72.38 86 GLN A N 1
ATOM 618 C CA . GLN A 1 86 ? -11.203 0.989 23.174 1.00 72.38 86 GLN A CA 1
ATOM 619 C C . GLN A 1 86 ? -12.204 -0.161 23.359 1.00 72.38 86 GLN A C 1
ATOM 621 O O . GLN A 1 86 ? -13.132 -0.014 24.146 1.00 72.38 86 GLN A O 1
ATOM 626 N N . ASP A 1 87 ? -11.954 -1.339 22.785 1.00 65.75 87 ASP A N 1
ATOM 627 C CA . ASP A 1 87 ? -12.730 -2.568 23.005 1.00 65.75 87 ASP A CA 1
ATOM 628 C C . ASP A 1 87 ? -12.786 -2.960 24.496 1.00 65.75 87 ASP A C 1
ATOM 630 O O . ASP A 1 87 ? -13.825 -3.374 25.014 1.00 65.75 87 ASP A O 1
ATOM 634 N N . ALA A 1 88 ? -11.671 -2.822 25.224 1.00 63.66 88 ALA A N 1
ATOM 635 C CA . ALA A 1 88 ? -11.619 -3.085 26.664 1.00 63.66 88 ALA A CA 1
ATOM 636 C C . ALA A 1 88 ? -12.401 -2.036 27.480 1.00 63.66 88 ALA A C 1
ATOM 638 O O . ALA A 1 88 ? -13.064 -2.380 28.467 1.00 63.66 88 ALA A O 1
ATOM 639 N N . LEU A 1 89 ? -12.362 -0.769 27.058 1.00 60.62 89 LEU A N 1
ATOM 640 C CA . LEU A 1 89 ? -13.133 0.309 27.669 1.00 60.62 89 LEU A CA 1
ATOM 641 C C . LEU A 1 89 ? -14.634 0.159 27.382 1.00 60.62 89 LEU A C 1
ATOM 643 O O . LEU A 1 89 ? -15.426 0.256 28.313 1.00 60.62 89 LEU A O 1
ATOM 647 N N . GLU A 1 90 ? -15.033 -0.162 26.151 1.00 58.62 90 GLU A N 1
ATOM 648 C CA . GLU A 1 90 ? -16.427 -0.407 25.755 1.00 58.62 90 GLU A CA 1
ATOM 649 C C . GLU A 1 90 ? -17.020 -1.664 26.405 1.00 58.62 90 GLU A C 1
ATOM 651 O O . GLU A 1 90 ? -18.205 -1.682 26.721 1.00 58.62 90 GLU A O 1
ATOM 656 N N . ARG A 1 91 ? -16.207 -2.687 26.708 1.00 57.16 91 ARG A N 1
ATOM 657 C CA . ARG A 1 91 ? -16.635 -3.843 27.525 1.00 57.16 91 ARG A CA 1
ATOM 658 C C . ARG A 1 91 ? -16.768 -3.520 29.018 1.00 57.16 91 ARG A C 1
ATOM 660 O O . ARG A 1 91 ? -17.471 -4.237 29.728 1.00 57.16 91 ARG A O 1
ATOM 667 N N . THR A 1 92 ? -16.099 -2.470 29.502 1.00 55.00 92 THR A N 1
ATOM 668 C CA . THR A 1 92 ? -16.177 -2.005 30.902 1.00 55.00 92 THR A CA 1
ATOM 669 C C . THR A 1 92 ? -17.277 -0.956 31.091 1.00 55.00 92 THR A C 1
ATOM 671 O O . THR A 1 92 ? -17.932 -0.901 32.135 1.00 55.00 92 THR A O 1
ATOM 674 N N . LEU A 1 93 ? -17.530 -0.146 30.063 1.00 57.53 93 LEU A N 1
ATOM 675 C CA . LEU A 1 93 ? -18.726 0.666 29.933 1.00 57.53 93 LEU A CA 1
ATOM 676 C C . LEU A 1 93 ? -19.922 -0.276 29.807 1.00 57.53 93 LEU A C 1
ATOM 678 O O . LEU A 1 93 ? -20.154 -0.897 28.776 1.00 57.53 93 LEU A O 1
ATOM 682 N N . THR A 1 94 ? -20.722 -0.359 30.865 1.00 61.69 94 THR A N 1
ATOM 683 C CA . THR A 1 94 ? -22.043 -0.984 30.797 1.00 61.69 94 THR A CA 1
ATOM 684 C C . THR A 1 94 ? -22.917 -0.162 29.853 1.00 61.69 94 THR A C 1
ATOM 686 O O . THR A 1 94 ? -23.588 0.789 30.258 1.00 61.69 94 THR A O 1
ATOM 689 N N . LEU A 1 95 ? -22.867 -0.513 28.564 1.00 62.78 95 LEU A N 1
ATOM 690 C CA . LEU A 1 95 ? -23.705 0.035 27.507 1.00 62.78 95 LEU A CA 1
ATOM 691 C C . LEU A 1 95 ? -25.162 -0.240 27.882 1.00 62.78 95 LEU A C 1
ATOM 693 O O . LEU A 1 95 ? -25.685 -1.337 27.679 1.00 62.78 95 LEU A O 1
ATOM 697 N N . LYS A 1 96 ? -25.785 0.767 28.505 1.00 68.25 96 LYS A N 1
ATOM 698 C CA . LYS A 1 96 ? -27.170 0.718 28.969 1.00 68.25 96 LYS A CA 1
ATOM 699 C C . LYS A 1 96 ? -28.054 0.226 27.837 1.00 68.25 96 LYS A C 1
ATOM 701 O O . LYS A 1 96 ? -28.000 0.742 26.720 1.00 68.25 96 LYS A O 1
ATOM 706 N N . THR A 1 97 ? -28.891 -0.754 28.140 1.00 75.50 97 THR A N 1
ATOM 707 C CA . THR A 1 97 ? -29.829 -1.301 27.167 1.00 75.50 97 THR A CA 1
ATOM 708 C C . THR A 1 97 ? -30.739 -0.187 26.628 1.00 75.50 97 THR A C 1
ATOM 710 O O . THR A 1 97 ? -31.018 0.787 27.339 1.00 75.50 97 THR A O 1
ATOM 713 N N . PRO A 1 98 ? -31.290 -0.319 25.406 1.00 80.06 98 PRO A N 1
ATOM 714 C CA . PRO A 1 98 ? -32.216 0.674 24.859 1.00 80.06 98 PRO A CA 1
ATOM 715 C C . PRO A 1 98 ? -33.401 1.007 25.786 1.00 80.06 98 PRO A C 1
ATOM 717 O O . PRO A 1 98 ? -33.894 2.133 25.766 1.00 80.06 98 PRO A O 1
ATOM 720 N N . ARG A 1 99 ? -33.822 0.068 26.651 1.00 75.81 99 ARG A N 1
ATOM 721 C CA . ARG A 1 99 ? -34.810 0.316 27.717 1.00 75.81 99 ARG A CA 1
ATOM 722 C C . ARG A 1 99 ? -34.289 1.275 28.786 1.00 75.81 99 ARG A C 1
ATOM 724 O O . ARG A 1 99 ? -34.932 2.283 29.052 1.00 75.81 99 ARG A O 1
ATOM 731 N N . GLU A 1 100 ? -33.113 1.014 29.348 1.00 80.75 100 GLU A N 1
ATOM 732 C CA . GLU A 1 100 ? -32.520 1.864 30.388 1.00 80.75 100 GLU A CA 1
ATOM 733 C C . GLU A 1 100 ? -32.217 3.279 29.884 1.00 80.75 100 GLU A C 1
ATOM 735 O O . GLU A 1 100 ? -32.350 4.238 30.645 1.00 80.75 100 GLU A O 1
ATOM 740 N N . ILE A 1 101 ? -31.850 3.436 28.608 1.00 82.44 101 ILE A N 1
ATOM 741 C CA . ILE A 1 101 ? -31.692 4.754 27.975 1.00 82.44 101 ILE A CA 1
ATOM 742 C C . ILE A 1 101 ? -33.039 5.494 27.961 1.00 82.44 101 ILE A C 1
ATOM 744 O O . ILE A 1 101 ? -33.123 6.628 28.436 1.00 82.44 101 ILE A O 1
ATOM 748 N N . VAL A 1 102 ? -34.108 4.841 27.493 1.00 84.31 102 VAL A N 1
ATOM 749 C CA . VAL A 1 102 ? -35.468 5.408 27.467 1.00 84.31 102 VAL A CA 1
ATOM 750 C C . VAL A 1 102 ? -35.970 5.764 28.871 1.00 84.31 102 VAL A C 1
ATOM 752 O O . VAL A 1 102 ? -36.559 6.830 29.054 1.00 84.31 102 VAL A O 1
ATOM 755 N N . ASP A 1 103 ? -35.717 4.926 29.873 1.00 78.25 103 ASP A N 1
ATOM 756 C CA . ASP A 1 103 ? -36.186 5.172 31.240 1.00 78.25 103 ASP A CA 1
ATOM 757 C C . ASP A 1 103 ? -35.398 6.297 31.934 1.00 78.25 103 ASP A C 1
ATOM 759 O O . ASP A 1 103 ? -35.995 7.126 32.624 1.00 78.25 103 ASP A O 1
ATOM 763 N N . ASN A 1 104 ? -34.089 6.425 31.674 1.00 76.62 104 ASN A N 1
ATOM 764 C CA . ASN A 1 104 ? -33.304 7.582 32.123 1.00 76.62 104 ASN A CA 1
ATOM 765 C C . ASN A 1 104 ? -33.765 8.887 31.446 1.00 76.62 104 ASN A C 1
ATOM 767 O O . ASN A 1 104 ? -33.816 9.927 32.103 1.00 76.62 104 ASN A O 1
ATOM 771 N N . LEU A 1 105 ? -34.131 8.857 30.160 1.00 74.88 105 LEU A N 1
ATOM 772 C CA . LEU A 1 105 ? -34.672 10.034 29.468 1.00 74.88 105 LEU A CA 1
ATOM 773 C C . LEU A 1 105 ? -36.023 10.463 30.067 1.00 74.88 105 LEU A C 1
ATOM 775 O O . LEU A 1 105 ? -36.190 11.632 30.413 1.00 74.88 105 LEU A O 1
ATOM 779 N N . LYS A 1 106 ? -36.944 9.517 30.301 1.00 72.75 106 LYS A N 1
ATOM 780 C CA . LYS A 1 106 ? -38.243 9.787 30.949 1.00 72.75 106 LYS A CA 1
ATOM 781 C C . LYS A 1 106 ? -38.091 10.362 32.361 1.00 72.75 106 LYS A C 1
ATOM 783 O O . LYS A 1 106 ? -38.742 11.352 32.684 1.00 72.75 106 LYS A O 1
ATOM 788 N N . LEU A 1 107 ? -37.221 9.780 33.191 1.00 65.31 107 LEU A N 1
ATOM 789 C CA . LEU A 1 107 ? -36.983 10.240 34.566 1.00 65.31 107 LEU A CA 1
ATOM 790 C C . LEU A 1 107 ? -36.439 11.675 34.636 1.00 65.31 107 LEU A C 1
ATOM 792 O O . LEU A 1 107 ? -36.774 12.406 35.566 1.00 65.31 107 LEU A O 1
ATOM 796 N N . ASN A 1 108 ? -35.630 12.091 33.659 1.00 62.12 108 ASN A N 1
ATOM 797 C CA . ASN A 1 108 ? -35.086 13.450 33.604 1.00 62.12 108 ASN A CA 1
ATOM 798 C C . ASN A 1 108 ? -36.085 14.477 33.044 1.00 62.12 108 ASN A C 1
ATOM 800 O O . ASN A 1 108 ? -36.048 15.634 33.456 1.00 62.12 108 ASN A O 1
ATOM 804 N N . SER A 1 109 ? -37.022 14.069 32.181 1.00 59.31 109 SER A N 1
ATOM 805 C CA . SER A 1 109 ? -38.129 14.928 31.725 1.00 59.31 109 SER A CA 1
ATOM 806 C C . SER A 1 109 ? -39.206 15.191 32.789 1.00 59.31 109 SER A C 1
ATOM 808 O O . SER A 1 109 ? -39.993 16.111 32.613 1.00 59.31 109 SER A O 1
ATOM 810 N N . ILE A 1 110 ? -39.246 14.413 33.878 1.00 59.12 110 ILE A N 1
ATOM 811 C CA . ILE A 1 110 ? -40.212 14.565 34.989 1.00 59.12 110 ILE A CA 1
ATOM 812 C C . ILE A 1 110 ? -39.651 15.444 36.133 1.00 59.12 110 ILE A C 1
ATOM 814 O O . ILE A 1 110 ? -40.392 15.865 37.015 1.00 59.12 110 ILE A O 1
ATOM 818 N N . LYS A 1 111 ? -38.342 15.740 36.132 1.00 55.03 111 LYS A N 1
ATOM 819 C CA . LYS A 1 111 ? -37.645 16.520 37.179 1.00 55.03 111 LYS A CA 1
ATOM 820 C C . LYS A 1 111 ? -37.349 17.982 36.788 1.00 55.03 111 LYS A C 1
ATOM 822 O O . LYS A 1 111 ? -36.423 18.577 37.340 1.00 55.03 111 LYS A O 1
ATOM 827 N N . ARG A 1 112 ? -38.093 18.543 35.833 1.00 47.25 112 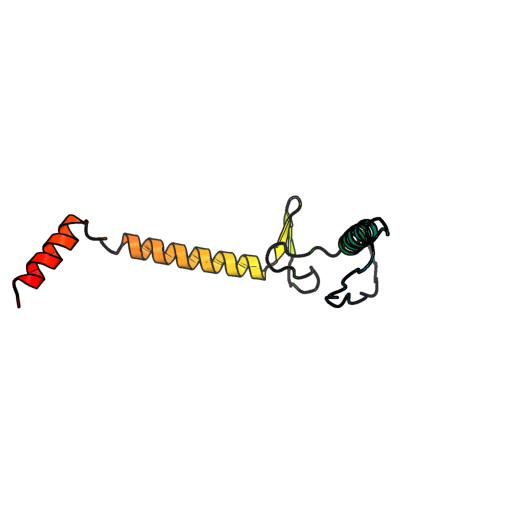ARG A N 1
ATOM 828 C CA . ARG A 1 112 ? -38.039 19.958 35.428 1.00 47.25 112 ARG A CA 1
ATOM 829 C C . ARG A 1 112 ? -39.405 20.608 35.578 1.00 47.25 112 ARG A C 1
ATOM 831 O O . ARG A 1 112 ? -40.393 19.893 35.315 1.00 47.25 112 ARG A O 1
#

Secondary structure (DSSP, 8-state):
-----------------------TTSSHHHHHHHHHHHHHHSS--B-TTT--BTTTSS-EEE-SS-EEEHHHHHHHHHHHHHHHHHHHHHHHS----HHHHHHHHHHHHT--

InterPro domains:
  IPR010603 ATP-dependent Clp protease ATP-binding subunit ClpX, zinc ribbon domain [PF06689] (46-82)
  IPR010603 ATP-dependent Clp protease ATP-binding subunit ClpX, zinc ribbon domain [SM00994] (44-83)
  IPR027417 P-loop containing nucleoside triphosphate hydrolase [SSF52540] (10-46)
  IPR038366 Zinc finger, ClpX C4-type superfamily [G3DSA:6.20.220.10] (37-84)
  IPR059188 ClpX-like, zinc ribbon domain [PS51902] (35-88)

Organism: Weissella confusa (NCBI:txid1583)

Radius of gyration: 27.24 Å; chains: 1; bounding box: 71×36×70 Å